Protein AF-A0A4Q6A5P9-F1 (afdb_monomer)

Structure (mmCIF, N/CA/C/O backbone):
data_AF-A0A4Q6A5P9-F1
#
_entry.id   AF-A0A4Q6A5P9-F1
#
loop_
_atom_site.group_PDB
_atom_site.id
_atom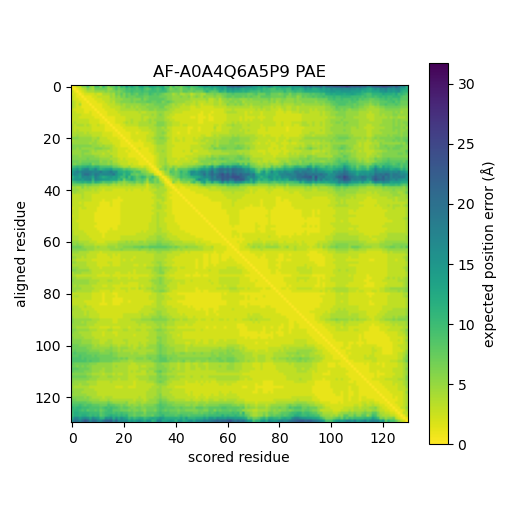_site.type_symbol
_atom_site.label_atom_id
_atom_site.label_alt_id
_atom_site.label_comp_id
_atom_site.label_asym_id
_atom_site.label_entity_id
_atom_site.label_seq_id
_atom_site.pdbx_PDB_ins_code
_atom_site.Cartn_x
_atom_site.Cartn_y
_atom_site.Cartn_z
_atom_site.occupancy
_atom_site.B_iso_or_equiv
_atom_site.auth_seq_id
_atom_site.auth_comp_id
_atom_site.auth_asym_id
_atom_site.auth_atom_id
_atom_site.pdbx_PDB_model_num
ATOM 1 N N . MET A 1 1 ? 15.380 7.228 -17.131 1.00 71.25 1 MET A N 1
ATOM 2 C CA . MET A 1 1 ? 15.074 5.778 -17.095 1.00 71.25 1 MET A CA 1
ATOM 3 C C . MET A 1 1 ? 15.746 5.047 -18.252 1.00 71.25 1 MET A C 1
ATOM 5 O O . MET A 1 1 ? 16.194 3.920 -18.069 1.00 71.25 1 MET A O 1
ATOM 9 N N . ASP A 1 2 ? 15.893 5.691 -19.410 1.00 79.62 2 ASP A N 1
ATOM 10 C CA . ASP A 1 2 ? 16.425 5.056 -20.625 1.00 79.62 2 ASP A CA 1
ATOM 11 C C . ASP A 1 2 ? 17.891 4.626 -20.515 1.00 79.62 2 ASP A C 1
ATOM 13 O O . ASP A 1 2 ? 18.265 3.604 -21.081 1.00 79.62 2 ASP A O 1
ATOM 17 N N . THR A 1 3 ? 18.675 5.329 -19.694 1.00 88.19 3 THR A N 1
ATOM 18 C CA . THR A 1 3 ? 20.106 5.082 -19.457 1.00 88.19 3 THR A CA 1
ATOM 19 C C . THR A 1 3 ? 20.412 3.966 -18.452 1.00 88.19 3 THR A C 1
ATOM 21 O O . THR A 1 3 ? 21.581 3.638 -18.259 1.00 88.19 3 THR A O 1
ATOM 24 N N . LEU A 1 4 ? 19.406 3.378 -17.789 1.00 86.94 4 LEU A N 1
ATOM 25 C CA . LEU A 1 4 ? 19.643 2.284 -16.842 1.00 86.94 4 LEU A CA 1
ATOM 26 C C . LEU A 1 4 ? 20.066 0.999 -17.577 1.00 86.94 4 LEU A C 1
ATOM 28 O O . LEU A 1 4 ? 19.445 0.664 -18.593 1.00 86.94 4 LEU A O 1
ATOM 32 N N . PRO A 1 5 ? 21.041 0.230 -17.052 1.00 93.19 5 PRO A N 1
ATOM 33 C CA . PRO A 1 5 ? 21.393 -1.074 -17.607 1.00 93.19 5 PRO A CA 1
ATOM 34 C C . PRO A 1 5 ? 20.189 -2.021 -17.644 1.00 93.19 5 PRO A C 1
ATOM 36 O O . PRO A 1 5 ? 19.358 -2.012 -16.734 1.00 93.19 5 PRO A O 1
ATOM 39 N N . THR A 1 6 ? 20.118 -2.893 -18.653 1.00 90.19 6 THR A N 1
ATOM 40 C CA . THR A 1 6 ? 19.009 -3.852 -18.818 1.00 90.19 6 THR A CA 1
ATOM 41 C C . THR A 1 6 ? 18.782 -4.706 -17.569 1.00 90.19 6 THR A C 1
ATOM 43 O O . THR A 1 6 ? 17.643 -4.875 -17.149 1.00 90.19 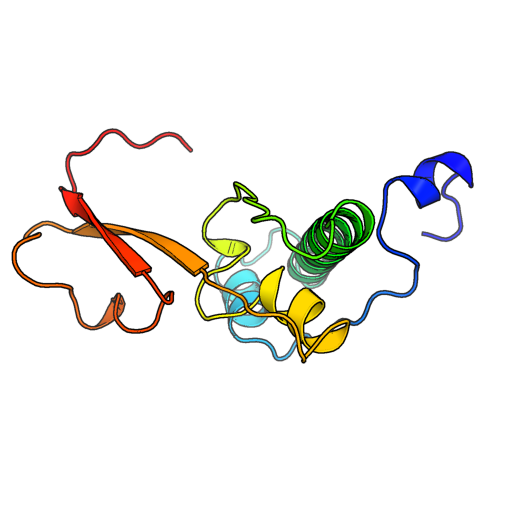6 THR A O 1
ATOM 46 N N . ALA A 1 7 ? 19.856 -5.161 -16.919 1.00 91.88 7 ALA A N 1
ATOM 47 C CA . ALA A 1 7 ? 19.775 -5.942 -15.683 1.00 91.88 7 ALA A CA 1
ATOM 48 C C . ALA A 1 7 ? 19.179 -5.159 -14.496 1.00 91.88 7 ALA A C 1
ATOM 50 O O . ALA A 1 7 ? 18.559 -5.744 -13.619 1.00 91.88 7 ALA A O 1
ATOM 51 N N . VAL A 1 8 ? 19.319 -3.831 -14.460 1.00 91.56 8 VAL A N 1
ATOM 52 C CA . VAL A 1 8 ? 18.715 -3.006 -13.400 1.00 91.56 8 VAL A CA 1
ATOM 53 C C . VAL A 1 8 ? 17.224 -2.807 -13.661 1.00 91.56 8 VAL A C 1
ATOM 55 O O . VAL A 1 8 ? 16.427 -2.772 -12.729 1.00 91.56 8 VAL A O 1
ATOM 58 N N . LYS A 1 9 ? 16.814 -2.735 -14.934 1.00 91.38 9 LYS A N 1
ATOM 59 C CA . LYS A 1 9 ? 15.394 -2.622 -15.299 1.00 91.38 9 LYS A CA 1
ATOM 60 C C . LYS A 1 9 ? 14.584 -3.846 -14.858 1.00 91.38 9 LYS A C 1
ATOM 62 O O . LYS A 1 9 ? 13.404 -3.691 -14.576 1.00 91.38 9 LYS A O 1
ATOM 67 N N . THR A 1 10 ? 15.205 -5.023 -14.722 1.00 93.69 10 THR A N 1
ATOM 68 C CA . THR A 1 10 ? 14.528 -6.226 -14.201 1.00 93.69 10 THR A CA 1
ATOM 69 C C . THR A 1 10 ? 14.244 -6.176 -12.699 1.00 93.69 10 THR A C 1
ATOM 71 O O . THR A 1 10 ? 13.575 -7.063 -12.186 1.00 93.69 10 THR A O 1
ATOM 74 N N . TRP A 1 11 ? 14.753 -5.175 -11.975 1.00 95.00 11 TRP A N 1
ATOM 75 C CA . TRP A 1 11 ? 14.442 -4.954 -10.556 1.00 95.00 11 TRP A CA 1
ATOM 76 C C . TRP A 1 11 ? 13.261 -3.998 -10.353 1.00 95.00 11 TRP A C 1
ATOM 78 O O . TRP A 1 11 ? 12.925 -3.665 -9.220 1.00 95.00 11 TRP A O 1
ATOM 88 N N . LEU A 1 12 ? 12.654 -3.530 -11.444 1.00 96.00 12 LEU A N 1
ATOM 89 C CA . LEU A 1 12 ? 11.525 -2.609 -11.454 1.00 96.00 12 LEU A CA 1
ATOM 90 C C . LEU A 1 12 ? 10.309 -3.284 -12.089 1.00 96.00 12 LEU A C 1
ATOM 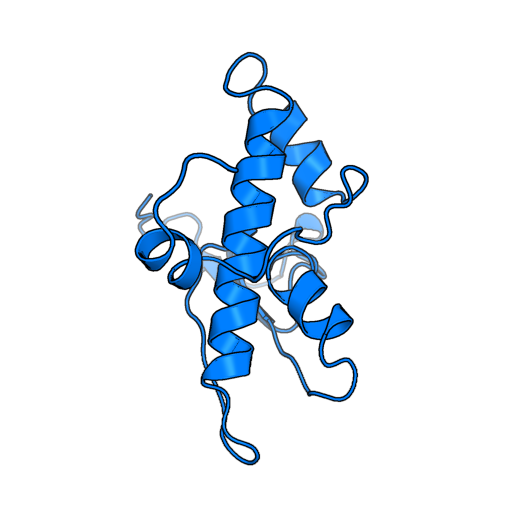92 O O . LEU A 1 12 ? 10.437 -4.264 -12.822 1.00 96.00 12 LEU A O 1
ATOM 96 N N . ALA A 1 13 ? 9.129 -2.705 -11.870 1.00 96.81 13 ALA A N 1
ATOM 97 C CA . ALA A 1 13 ? 7.982 -3.007 -12.717 1.00 96.81 13 ALA A CA 1
ATOM 98 C C . ALA A 1 13 ? 8.288 -2.712 -14.202 1.00 96.81 13 ALA A C 1
ATOM 100 O O . ALA A 1 13 ? 9.032 -1.767 -14.497 1.00 96.81 13 ALA A O 1
ATOM 101 N N . PRO A 1 14 ? 7.668 -3.455 -15.141 1.00 94.56 14 PRO A N 1
ATOM 102 C CA . PRO A 1 14 ? 7.740 -3.147 -16.562 1.00 94.56 14 PRO A CA 1
ATOM 103 C C . PRO A 1 14 ? 7.397 -1.678 -16.835 1.00 94.56 14 PRO A C 1
ATOM 105 O O . PRO A 1 14 ? 6.390 -1.156 -16.354 1.00 94.56 14 PRO A O 1
ATOM 108 N N . LEU A 1 15 ? 8.260 -1.008 -17.599 1.00 93.06 15 LEU A N 1
ATOM 109 C CA . LEU A 1 15 ? 8.100 0.396 -17.966 1.00 93.06 15 LEU A CA 1
ATOM 110 C C . LEU A 1 15 ? 7.378 0.526 -19.323 1.00 93.06 15 LEU A C 1
ATOM 112 O O . LEU A 1 15 ? 7.617 -0.302 -20.203 1.00 93.06 15 LEU A O 1
ATOM 116 N N . PRO A 1 16 ? 6.579 1.588 -19.542 1.00 93.81 16 PRO A N 1
ATOM 117 C CA . PRO A 1 16 ? 6.215 2.621 -18.571 1.00 93.81 16 PRO A CA 1
ATOM 118 C C . PRO A 1 16 ? 5.186 2.117 -17.550 1.00 93.81 16 PRO A C 1
ATOM 120 O O . PRO A 1 16 ? 4.287 1.348 -17.881 1.00 93.81 16 PRO A O 1
ATOM 123 N N . ILE A 1 17 ? 5.284 2.604 -16.311 1.00 95.44 17 ILE A N 1
ATOM 124 C CA . ILE A 1 17 ? 4.258 2.341 -15.299 1.00 95.44 17 ILE A CA 1
ATOM 125 C C . ILE A 1 17 ? 3.019 3.204 -15.543 1.00 95.44 17 ILE A C 1
ATOM 127 O O . ILE A 1 17 ? 3.109 4.326 -16.046 1.00 95.44 17 ILE A O 1
ATOM 131 N N . ALA A 1 18 ? 1.857 2.708 -15.122 1.00 95.19 18 ALA A N 1
ATOM 132 C CA . ALA A 1 18 ? 0.697 3.570 -14.964 1.00 95.19 18 ALA A CA 1
ATOM 133 C C . ALA A 1 18 ? 0.982 4.615 -13.877 1.00 95.19 18 ALA A C 1
ATOM 135 O O . ALA A 1 18 ? 1.562 4.288 -12.852 1.00 95.19 18 ALA A O 1
ATOM 136 N N . TYR A 1 19 ? 0.559 5.856 -14.085 1.00 94.38 19 TYR A N 1
ATOM 137 C CA . TYR A 1 19 ? 0.678 6.908 -13.084 1.00 94.38 19 TYR A CA 1
ATOM 138 C C . TYR A 1 19 ? -0.522 7.839 -13.192 1.00 94.38 19 TYR A C 1
ATOM 140 O O . TYR A 1 19 ? -0.806 8.360 -14.270 1.00 94.38 19 TYR A O 1
ATOM 148 N N . ASP A 1 20 ? -1.212 8.042 -12.075 1.00 92.50 20 ASP A N 1
ATOM 149 C CA . ASP A 1 20 ? -2.319 8.983 -11.964 1.00 92.50 20 ASP A CA 1
ATOM 150 C C . ASP A 1 20 ? -2.020 9.969 -10.834 1.00 92.50 20 ASP A C 1
ATOM 152 O O . ASP A 1 20 ? -2.160 9.660 -9.653 1.00 92.50 20 ASP A O 1
ATOM 156 N N . SER A 1 21 ? -1.597 11.182 -11.197 1.00 89.19 21 SER A N 1
ATOM 157 C CA . SER A 1 21 ? -1.297 12.240 -10.226 1.00 89.19 21 SER A CA 1
ATOM 158 C C . SER A 1 21 ? -2.525 12.748 -9.474 1.00 89.19 21 SER A C 1
ATOM 160 O O . SER A 1 21 ? -2.378 13.580 -8.577 1.00 89.19 21 SER A O 1
ATOM 162 N N . THR A 1 22 ? -3.731 12.336 -9.872 1.00 90.06 22 THR A N 1
ATOM 163 C CA . THR A 1 22 ? -4.964 12.785 -9.237 1.00 90.06 22 THR A CA 1
ATOM 164 C C . THR A 1 22 ? -5.331 11.976 -7.994 1.00 90.06 22 THR A C 1
ATOM 166 O O . THR A 1 22 ? -6.164 12.456 -7.217 1.00 90.06 22 THR A O 1
ATOM 169 N N . LEU A 1 23 ? -4.673 10.827 -7.774 1.00 89.62 23 LEU A N 1
ATOM 170 C CA . LEU A 1 23 ? -4.871 9.976 -6.602 1.00 89.62 23 LEU A CA 1
ATOM 171 C C . LEU A 1 23 ? -4.658 10.769 -5.296 1.00 89.62 23 LEU A C 1
ATOM 173 O O . LEU A 1 23 ? -3.607 11.407 -5.138 1.00 89.62 23 LEU A O 1
ATOM 177 N N . PRO A 1 24 ? -5.635 10.763 -4.368 1.00 87.94 24 PRO A N 1
ATOM 178 C CA . PRO A 1 24 ? -5.547 11.410 -3.062 1.00 87.94 24 PRO A CA 1
ATOM 179 C C . PRO A 1 24 ? -4.206 11.263 -2.333 1.00 87.94 24 PRO A C 1
ATOM 181 O O . PRO A 1 24 ? -3.669 12.270 -1.871 1.00 87.94 24 PRO A O 1
ATOM 184 N N . GLY A 1 25 ? -3.633 10.061 -2.245 1.00 87.25 25 GLY A N 1
ATOM 185 C CA . GLY A 1 25 ? -2.357 9.820 -1.566 1.00 87.25 25 GLY A CA 1
ATOM 186 C C . GLY A 1 25 ? -1.187 10.559 -2.215 1.00 87.25 25 GLY A C 1
ATOM 187 O O . GLY A 1 25 ? -0.364 11.161 -1.526 1.00 87.25 25 GLY A O 1
ATOM 188 N N . TYR A 1 26 ? -1.155 10.609 -3.546 1.00 88.62 26 TYR A N 1
ATOM 189 C CA . TYR A 1 26 ? -0.128 11.338 -4.294 1.00 88.62 26 TYR A CA 1
ATOM 190 C C . TYR A 1 26 ? -0.313 12.855 -4.218 1.00 88.62 26 TYR A C 1
ATOM 192 O O . TYR A 1 26 ? 0.682 13.579 -4.147 1.00 88.62 26 TYR A O 1
ATOM 200 N N . LYS A 1 27 ? -1.557 13.351 -4.168 1.00 88.69 27 LYS A N 1
ATOM 201 C CA . LYS A 1 27 ? -1.835 14.772 -3.896 1.00 88.69 27 LYS A CA 1
ATOM 202 C C . LYS A 1 27 ? -1.358 15.179 -2.503 1.00 88.69 27 LYS A C 1
ATOM 204 O O . LYS A 1 27 ? -0.558 16.104 -2.393 1.00 88.69 27 LYS A O 1
ATOM 209 N N . LYS A 1 28 ? -1.761 14.431 -1.469 1.00 87.19 28 LYS A N 1
ATOM 210 C CA . LYS A 1 28 ? -1.338 14.663 -0.077 1.00 87.19 28 LYS A CA 1
ATOM 211 C C . LYS A 1 28 ? 0.182 14.656 0.059 1.00 87.19 28 LYS A C 1
ATOM 213 O O . LYS A 1 28 ? 0.744 15.515 0.725 1.00 87.19 28 LYS A O 1
ATOM 218 N N . MET A 1 29 ? 0.863 13.737 -0.626 1.00 85.19 29 MET A N 1
ATOM 219 C CA . MET A 1 29 ? 2.326 13.670 -0.614 1.00 85.19 29 MET A CA 1
ATOM 220 C C . MET A 1 29 ? 2.990 14.958 -1.123 1.00 85.19 29 MET A C 1
ATOM 222 O O . MET A 1 29 ? 3.996 15.381 -0.557 1.00 85.19 29 MET A O 1
ATOM 226 N N . LYS A 1 30 ? 2.430 15.611 -2.152 1.00 83.31 30 LYS A N 1
ATOM 227 C CA . LYS A 1 30 ? 2.942 16.912 -2.617 1.00 83.31 30 LYS A CA 1
ATOM 228 C C . LYS A 1 30 ? 2.723 18.022 -1.590 1.00 83.31 30 LYS A C 1
ATOM 230 O O . LYS A 1 30 ? 3.577 18.889 -1.448 1.00 83.31 30 LYS A O 1
ATOM 235 N N . GLU A 1 31 ? 1.590 17.996 -0.894 1.00 84.69 31 GLU A N 1
ATOM 236 C CA . GLU A 1 31 ? 1.219 19.004 0.106 1.00 84.69 31 GLU A CA 1
ATOM 237 C C . GLU A 1 31 ? 2.038 18.876 1.399 1.00 84.69 31 GLU A C 1
ATOM 239 O O . GLU A 1 31 ? 2.376 19.887 2.008 1.00 84.69 31 GLU A O 1
ATOM 244 N N . MET A 1 32 ? 2.388 17.650 1.805 1.00 77.81 32 MET A N 1
ATOM 245 C CA . MET A 1 32 ? 3.115 17.373 3.052 1.00 77.81 32 MET A CA 1
ATOM 246 C C . MET A 1 32 ? 4.614 17.695 2.995 1.00 77.81 32 MET A C 1
ATOM 248 O O . MET A 1 32 ? 5.234 17.867 4.042 1.00 77.81 32 MET A O 1
ATOM 252 N N . MET A 1 33 ? 5.214 17.772 1.803 1.00 72.75 33 MET A N 1
ATOM 253 C CA . MET A 1 33 ? 6.641 18.077 1.627 1.00 72.75 33 MET A CA 1
ATOM 254 C C . MET A 1 33 ? 6.871 19.261 0.679 1.00 72.75 33 MET A C 1
ATOM 256 O O . MET A 1 33 ? 7.500 19.106 -0.376 1.00 72.75 33 MET A O 1
ATOM 260 N N . PRO A 1 34 ? 6.392 20.470 1.034 1.00 65.38 34 PRO A N 1
ATOM 261 C CA . PRO A 1 34 ? 6.606 21.645 0.206 1.00 65.38 34 PRO A CA 1
ATOM 262 C C . PRO A 1 34 ? 8.111 21.926 0.094 1.00 65.38 34 PRO A C 1
ATOM 264 O O . PRO A 1 34 ? 8.807 22.111 1.088 1.00 65.38 34 PRO A O 1
ATOM 267 N N . GLY A 1 35 ? 8.627 21.920 -1.137 1.00 66.06 35 GLY A N 1
ATOM 268 C CA . GLY A 1 35 ? 10.035 22.203 -1.444 1.00 66.06 35 GLY A CA 1
ATOM 269 C C . GLY A 1 35 ? 10.974 20.988 -1.486 1.00 66.06 35 GLY A C 1
ATOM 270 O O . GLY A 1 35 ? 12.049 21.095 -2.073 1.00 66.06 35 GLY A O 1
ATOM 271 N N . HIS A 1 36 ? 10.571 19.818 -0.978 1.00 65.56 36 HIS A N 1
ATOM 272 C CA . HIS A 1 36 ? 11.368 18.588 -1.062 1.00 65.56 36 HIS A CA 1
ATOM 273 C C . HIS A 1 36 ? 10.805 17.632 -2.127 1.00 65.56 36 HIS A C 1
ATOM 275 O O . HIS A 1 36 ? 9.764 17.009 -1.957 1.00 65.56 36 HIS A O 1
ATOM 281 N N . GLY A 1 37 ? 11.506 17.506 -3.260 1.00 65.50 37 GLY A N 1
ATOM 282 C CA . GLY A 1 37 ? 11.220 16.504 -4.300 1.00 65.50 37 GLY A CA 1
ATOM 283 C C . GLY A 1 37 ? 10.122 16.858 -5.316 1.00 65.50 37 GLY A C 1
ATOM 284 O O . GLY A 1 37 ? 10.094 16.252 -6.388 1.00 65.50 37 GLY A O 1
ATOM 285 N N . GLY A 1 38 ? 9.270 17.853 -5.044 1.00 81.00 38 GLY A N 1
ATOM 286 C CA . GLY A 1 38 ? 8.288 18.397 -5.997 1.00 81.00 38 GLY A CA 1
ATOM 287 C C . GLY A 1 38 ? 7.447 17.320 -6.699 1.00 81.00 38 GLY A C 1
ATOM 288 O O . GLY A 1 38 ? 7.028 16.336 -6.094 1.00 81.00 38 GLY A O 1
ATOM 289 N N . ASP A 1 39 ? 7.245 17.463 -8.010 1.00 84.00 39 ASP A N 1
ATOM 290 C CA . ASP A 1 39 ? 6.509 16.481 -8.821 1.00 84.00 39 ASP A CA 1
ATOM 291 C C . ASP A 1 39 ? 7.175 15.102 -8.908 1.00 84.00 39 ASP A C 1
ATOM 293 O O . ASP A 1 39 ? 6.524 14.126 -9.290 1.00 84.00 39 ASP A O 1
ATOM 297 N N . ASN A 1 40 ? 8.460 14.996 -8.567 1.00 89.00 40 ASN A N 1
ATOM 298 C CA . ASN A 1 40 ? 9.180 13.731 -8.622 1.00 89.00 40 ASN A CA 1
ATOM 299 C C . ASN A 1 40 ? 8.915 12.856 -7.398 1.00 89.00 40 ASN A C 1
ATOM 301 O O . ASN A 1 40 ? 9.044 11.641 -7.518 1.00 89.00 40 ASN A O 1
ATOM 305 N N . LEU A 1 41 ? 8.508 13.426 -6.260 1.00 89.75 41 LEU A N 1
ATOM 306 C CA . LEU A 1 41 ? 8.254 12.647 -5.049 1.00 89.75 41 LEU A CA 1
ATOM 307 C C . LEU A 1 41 ? 7.087 11.650 -5.239 1.00 89.75 41 LEU A C 1
ATOM 309 O O . LEU A 1 41 ? 7.314 10.451 -5.055 1.00 89.75 41 LEU A O 1
ATOM 313 N N . PRO A 1 42 ? 5.899 12.048 -5.743 1.00 91.38 42 PRO A N 1
ATOM 314 C CA . PRO A 1 42 ? 4.834 11.084 -6.028 1.00 91.38 42 PRO A CA 1
ATOM 315 C C . PRO A 1 42 ? 5.167 10.121 -7.171 1.00 91.38 42 PRO A C 1
ATOM 317 O O . PRO A 1 42 ? 4.737 8.973 -7.150 1.00 91.38 42 PRO A O 1
ATOM 320 N N . ARG A 1 43 ? 5.967 10.544 -8.161 1.00 92.44 43 ARG A N 1
ATOM 321 C CA . ARG A 1 43 ? 6.439 9.647 -9.234 1.00 92.44 43 ARG A CA 1
ATOM 322 C C . ARG A 1 43 ? 7.385 8.575 -8.694 1.00 92.44 43 ARG A C 1
ATOM 324 O O . ARG A 1 43 ? 7.304 7.421 -9.105 1.00 92.44 43 ARG A O 1
ATOM 331 N N . ALA A 1 44 ? 8.264 8.949 -7.765 1.00 93.19 44 ALA A N 1
ATOM 332 C CA . ALA A 1 44 ? 9.153 8.029 -7.070 1.00 93.19 44 ALA A CA 1
ATOM 333 C C . ALA A 1 44 ? 8.362 7.043 -6.197 1.00 93.19 44 ALA A C 1
ATOM 335 O O . ALA A 1 44 ? 8.693 5.860 -6.154 1.00 93.19 44 ALA A O 1
ATOM 336 N N . GLN A 1 45 ? 7.291 7.502 -5.546 1.00 94.38 45 GLN A N 1
ATOM 337 C CA . GLN A 1 45 ? 6.387 6.612 -4.820 1.00 94.38 45 GLN A CA 1
ATOM 338 C C . GLN A 1 45 ? 5.660 5.654 -5.771 1.00 94.38 45 GLN A C 1
ATOM 340 O O . GLN A 1 45 ? 5.661 4.448 -5.546 1.00 94.38 45 GLN A O 1
ATOM 345 N N . ALA A 1 46 ? 5.143 6.164 -6.888 1.00 95.94 46 ALA A N 1
ATOM 346 C CA . ALA A 1 46 ? 4.439 5.368 -7.884 1.00 95.94 46 ALA A CA 1
ATOM 347 C C . ALA A 1 46 ? 5.296 4.239 -8.471 1.00 95.94 46 ALA A C 1
ATOM 349 O O . ALA A 1 46 ? 4.808 3.120 -8.611 1.00 95.94 46 ALA A O 1
ATOM 350 N N . ILE A 1 47 ? 6.580 4.483 -8.765 1.00 96.62 47 ILE A N 1
ATOM 351 C CA . ILE A 1 47 ? 7.475 3.412 -9.233 1.00 96.62 47 ILE A CA 1
ATOM 352 C C . ILE A 1 47 ? 7.766 2.373 -8.150 1.00 96.62 47 ILE A C 1
ATOM 354 O O . ILE A 1 47 ? 7.861 1.191 -8.480 1.00 96.62 47 ILE A O 1
ATOM 358 N N . LYS A 1 48 ? 7.836 2.764 -6.870 1.00 97.06 48 LYS A N 1
ATOM 359 C CA . LYS A 1 48 ? 7.936 1.803 -5.760 1.00 97.06 48 LYS A CA 1
ATOM 360 C C . LYS A 1 48 ? 6.677 0.941 -5.680 1.00 97.06 48 LYS A C 1
ATOM 362 O O . LYS A 1 48 ? 6.792 -0.281 -5.713 1.00 97.06 48 LYS A O 1
ATOM 367 N N . ASP A 1 49 ? 5.499 1.564 -5.648 1.00 97.94 49 ASP A N 1
ATOM 368 C CA . ASP A 1 49 ? 4.199 0.882 -5.563 1.00 97.94 49 ASP A CA 1
ATOM 369 C C . ASP A 1 49 ? 3.987 -0.091 -6.726 1.00 97.94 49 ASP A C 1
ATOM 371 O O . ASP A 1 49 ? 3.650 -1.257 -6.514 1.00 97.94 49 ASP A O 1
ATOM 375 N N . ALA A 1 50 ? 4.251 0.366 -7.954 1.00 98.25 50 ALA A N 1
ATOM 376 C CA . ALA A 1 50 ? 4.153 -0.454 -9.154 1.00 98.25 50 ALA A CA 1
ATOM 377 C C . ALA A 1 50 ? 5.101 -1.658 -9.093 1.00 98.25 50 ALA A C 1
ATOM 379 O O . ALA A 1 50 ? 4.714 -2.767 -9.456 1.00 98.25 50 ALA A O 1
ATOM 380 N N . THR A 1 51 ? 6.333 -1.449 -8.618 1.00 98.38 51 THR A N 1
ATOM 381 C CA . THR A 1 51 ? 7.347 -2.506 -8.501 1.00 98.38 51 THR A CA 1
ATOM 382 C C . THR A 1 51 ? 6.966 -3.537 -7.442 1.00 98.38 51 THR A C 1
ATOM 384 O O . THR A 1 51 ? 7.054 -4.735 -7.705 1.00 98.38 51 THR A O 1
ATOM 387 N N . MET A 1 52 ? 6.471 -3.103 -6.279 1.00 98.56 52 MET A N 1
ATOM 388 C CA . MET A 1 52 ? 5.944 -4.019 -5.261 1.00 98.56 52 MET A CA 1
ATOM 389 C C . MET A 1 52 ? 4.770 -4.835 -5.811 1.00 98.56 52 MET A C 1
ATOM 391 O O . MET A 1 52 ? 4.794 -6.061 -5.726 1.00 98.56 52 MET A O 1
ATOM 395 N N . ALA A 1 53 ? 3.791 -4.191 -6.456 1.00 98.50 53 ALA A N 1
ATOM 396 C CA . ALA A 1 53 ? 2.654 -4.881 -7.068 1.00 98.50 53 ALA A CA 1
ATOM 397 C C . ALA A 1 53 ? 3.084 -5.888 -8.147 1.00 98.50 53 ALA A C 1
ATOM 399 O O . ALA A 1 53 ? 2.574 -7.008 -8.178 1.00 98.50 53 ALA A O 1
ATOM 400 N N . HIS A 1 54 ? 4.049 -5.519 -8.995 1.00 98.38 54 HIS A N 1
ATOM 401 C CA . HIS A 1 54 ? 4.598 -6.399 -10.024 1.00 98.38 54 HIS A CA 1
ATOM 402 C C . HIS A 1 54 ? 5.159 -7.690 -9.421 1.00 98.38 54 HIS A C 1
ATOM 404 O O . HIS A 1 54 ? 4.775 -8.781 -9.844 1.00 98.38 54 HIS A O 1
ATOM 410 N N . PHE A 1 55 ? 6.011 -7.581 -8.399 1.00 98.44 55 PHE A N 1
ATOM 411 C CA . PHE A 1 55 ? 6.611 -8.761 -7.784 1.00 98.44 55 PHE A CA 1
ATOM 412 C C . PHE A 1 55 ? 5.630 -9.558 -6.923 1.00 98.44 55 PHE A C 1
ATOM 414 O O . PHE A 1 55 ? 5.727 -10.783 -6.895 1.00 98.44 55 PHE A O 1
ATOM 421 N N . ILE A 1 56 ? 4.646 -8.913 -6.286 1.00 98.44 56 ILE A N 1
ATOM 422 C CA . ILE A 1 56 ? 3.546 -9.629 -5.622 1.00 98.44 56 ILE A CA 1
ATOM 423 C C . ILE A 1 56 ? 2.845 -10.544 -6.629 1.00 98.44 56 ILE A C 1
ATOM 425 O O . ILE A 1 56 ? 2.697 -11.732 -6.361 1.00 98.44 56 ILE A O 1
ATOM 429 N N . LEU A 1 57 ? 2.469 -10.030 -7.804 1.00 98.00 57 LEU A N 1
ATOM 430 C CA . LEU A 1 57 ? 1.798 -10.834 -8.830 1.00 98.00 57 LEU A CA 1
ATOM 431 C C . LEU A 1 57 ? 2.720 -11.881 -9.457 1.00 98.00 57 LEU A C 1
ATOM 433 O O . LEU A 1 57 ? 2.271 -12.993 -9.718 1.00 98.00 57 LEU A O 1
ATOM 437 N N . GLN A 1 58 ? 4.000 -11.562 -9.660 1.00 97.75 58 GLN A N 1
ATOM 438 C CA . GLN A 1 58 ? 4.980 -12.510 -10.195 1.00 97.75 58 GLN A CA 1
ATOM 439 C C . GLN A 1 58 ? 5.165 -13.732 -9.284 1.00 97.75 58 GLN A C 1
ATOM 441 O O . GLN A 1 58 ? 5.333 -14.847 -9.777 1.00 97.75 58 GLN A O 1
ATOM 446 N N . TYR A 1 59 ? 5.167 -13.529 -7.964 1.00 97.56 59 TYR A N 1
ATOM 447 C CA . TYR A 1 59 ? 5.410 -14.594 -6.988 1.00 97.56 59 TYR A CA 1
ATOM 448 C C . TYR A 1 59 ? 4.133 -15.154 -6.354 1.00 97.56 59 TYR A C 1
ATOM 450 O O . TYR A 1 59 ? 4.202 -16.115 -5.580 1.00 97.56 59 TYR A O 1
ATOM 458 N N . PHE A 1 60 ? 2.969 -14.599 -6.690 1.00 97.88 60 PHE A N 1
ATOM 459 C CA . PHE A 1 60 ? 1.683 -15.141 -6.283 1.00 97.88 60 PHE A CA 1
ATOM 460 C C . PHE A 1 60 ? 1.464 -16.526 -6.904 1.00 97.88 60 PHE A C 1
ATOM 462 O O . PHE A 1 60 ? 1.639 -16.735 -8.104 1.00 97.88 60 PHE A O 1
ATOM 469 N N . LYS A 1 61 ? 1.047 -17.484 -6.073 1.00 97.19 61 LYS A N 1
ATOM 470 C CA . LYS A 1 61 ? 0.688 -18.839 -6.500 1.00 97.19 61 LYS A CA 1
ATOM 471 C C . LYS A 1 61 ? -0.813 -19.035 -6.285 1.00 97.19 61 LYS A C 1
ATOM 473 O O . LYS A 1 61 ? -1.257 -18.895 -5.144 1.00 97.19 61 LYS A O 1
ATOM 478 N N . PRO A 1 62 ? -1.596 -19.365 -7.329 1.00 95.25 62 PRO A N 1
ATOM 479 C CA . PRO A 1 62 ? -3.024 -19.620 -7.179 1.00 95.25 62 PRO A CA 1
ATOM 480 C C . PRO A 1 62 ? -3.309 -20.656 -6.086 1.00 95.25 62 PRO A C 1
ATOM 482 O O . PRO A 1 62 ? -2.640 -21.683 -6.012 1.00 95.25 62 PRO A O 1
ATOM 485 N N . GLY A 1 63 ? -4.299 -20.371 -5.239 1.00 95.56 63 GLY A N 1
ATOM 486 C CA . GLY A 1 63 ? -4.657 -21.210 -4.090 1.00 95.56 63 GLY A CA 1
ATOM 487 C C . GLY A 1 63 ? -3.891 -20.901 -2.798 1.00 95.56 63 GLY A C 1
ATOM 488 O O . GLY A 1 63 ? -4.301 -21.373 -1.741 1.00 95.56 63 GLY A O 1
ATOM 489 N N . ASN A 1 64 ? -2.845 -20.070 -2.847 1.00 96.88 64 ASN A N 1
ATOM 490 C CA . ASN A 1 64 ? -2.076 -19.687 -1.665 1.00 96.88 64 ASN A CA 1
ATOM 491 C C . ASN A 1 64 ? -2.428 -18.271 -1.192 1.00 96.88 64 ASN A C 1
ATOM 493 O O . ASN A 1 64 ? -2.741 -17.388 -1.989 1.00 96.88 64 ASN A O 1
ATOM 497 N N . LEU A 1 65 ? -2.295 -18.037 0.115 1.00 97.25 65 LEU A N 1
ATOM 498 C CA . LEU A 1 65 ? -2.275 -16.689 0.676 1.00 97.25 65 LEU A CA 1
ATOM 499 C C . LEU A 1 65 ? -0.887 -16.066 0.465 1.00 97.25 65 LEU A C 1
ATOM 501 O O . LEU A 1 65 ? 0.125 -16.676 0.807 1.00 97.25 65 LEU A O 1
ATOM 505 N N . PHE A 1 66 ? -0.845 -14.842 -0.062 1.00 98.19 66 PHE A N 1
ATOM 506 C CA . PHE A 1 66 ? 0.367 -14.027 -0.136 1.00 98.19 66 PHE A CA 1
ATOM 507 C C . PHE A 1 66 ? 0.255 -12.873 0.861 1.00 98.19 66 PHE A C 1
ATOM 509 O O . PHE A 1 66 ? -0.724 -12.129 0.826 1.00 98.19 66 PHE A O 1
ATOM 516 N N . ILE A 1 67 ? 1.257 -12.708 1.726 1.00 98.06 67 ILE A N 1
ATOM 517 C CA . ILE A 1 67 ? 1.329 -11.602 2.688 1.00 98.06 67 ILE A CA 1
ATOM 518 C C . ILE A 1 67 ? 2.498 -10.705 2.293 1.00 98.06 67 ILE A C 1
ATOM 520 O O . ILE A 1 67 ? 3.635 -11.164 2.194 1.00 98.06 67 ILE A O 1
ATOM 524 N N . HIS A 1 68 ? 2.209 -9.425 2.073 1.0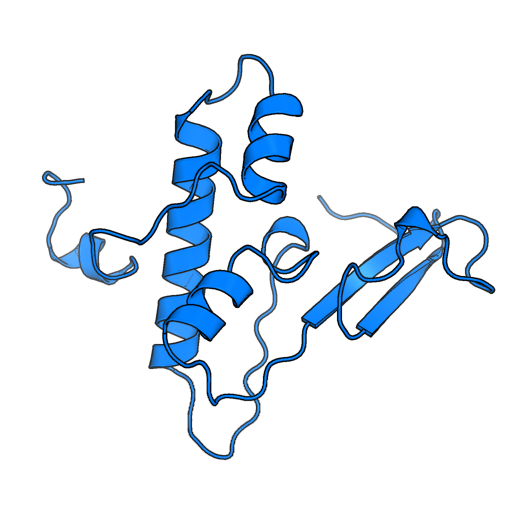0 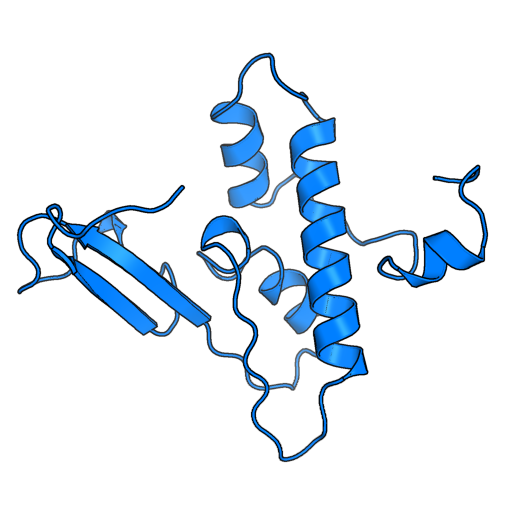98.19 68 HIS A N 1
ATOM 525 C CA . HIS A 1 68 ? 3.215 -8.397 1.849 1.00 98.19 68 HIS A CA 1
ATOM 526 C C . HIS A 1 68 ? 3.233 -7.445 3.043 1.00 98.19 68 HIS A C 1
ATOM 528 O O . HIS A 1 68 ? 2.190 -6.915 3.419 1.00 98.19 68 HIS A O 1
ATOM 534 N N . TYR A 1 69 ? 4.407 -7.237 3.634 1.00 97.12 69 TYR A N 1
ATOM 535 C CA . TYR A 1 69 ? 4.597 -6.246 4.689 1.00 97.12 69 TYR A CA 1
ATOM 536 C C . TYR A 1 69 ? 5.120 -4.955 4.065 1.00 97.12 69 TYR A C 1
ATOM 538 O O . TYR A 1 69 ? 6.151 -4.962 3.395 1.00 97.12 69 TYR A O 1
ATOM 546 N N . ASN A 1 70 ? 4.414 -3.852 4.292 1.00 96.62 70 ASN A N 1
ATOM 547 C CA . ASN A 1 70 ? 4.745 -2.541 3.751 1.00 96.62 70 ASN A CA 1
ATOM 548 C C . ASN A 1 70 ? 4.395 -1.438 4.756 1.00 96.62 70 ASN A C 1
ATOM 550 O O . ASN A 1 70 ? 3.573 -1.633 5.648 1.00 96.62 70 ASN A O 1
ATOM 554 N N . GLY A 1 71 ? 4.992 -0.256 4.586 1.00 94.06 71 GLY A N 1
ATOM 555 C CA . GLY A 1 71 ? 4.549 0.940 5.307 1.00 94.06 71 GLY A CA 1
ATOM 556 C C . GLY A 1 71 ? 3.122 1.327 4.905 1.00 94.06 71 GLY A C 1
ATOM 557 O O . GLY A 1 71 ? 2.737 1.130 3.751 1.00 94.06 71 GLY A O 1
ATOM 558 N N . SER A 1 72 ? 2.349 1.893 5.834 1.00 93.00 72 SER A N 1
ATOM 559 C CA . SER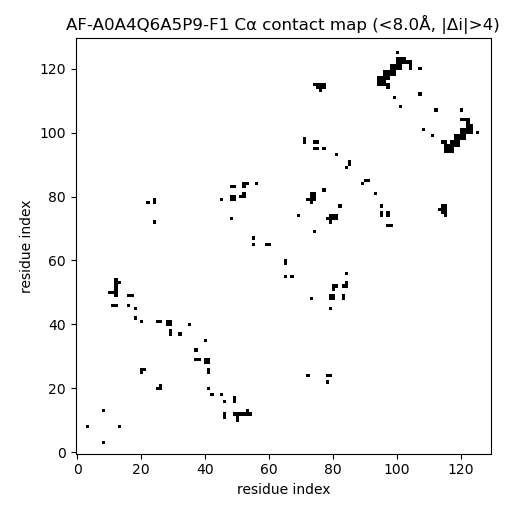 A 1 72 ? 0.916 2.191 5.653 1.00 93.00 72 SER A CA 1
ATOM 560 C C . SER A 1 72 ? 0.616 3.035 4.407 1.00 93.00 72 SER A C 1
ATOM 562 O O . SER A 1 72 ? -0.331 2.743 3.680 1.00 93.00 72 SER A O 1
ATOM 564 N N . TYR A 1 73 ? 1.487 3.994 4.071 1.00 91.88 73 TYR A N 1
ATOM 565 C CA . TYR A 1 73 ? 1.389 4.809 2.851 1.00 91.88 73 TYR A CA 1
ATOM 566 C C . TYR A 1 73 ? 1.280 4.010 1.542 1.00 91.88 73 TYR A C 1
ATOM 568 O O . TYR A 1 73 ? 0.835 4.560 0.538 1.00 91.88 73 TYR A O 1
ATOM 576 N N . HIS A 1 74 ? 1.703 2.745 1.525 1.00 96.06 74 HIS A N 1
ATOM 577 C CA . HIS A 1 74 ? 1.681 1.900 0.332 1.00 96.06 74 HIS A CA 1
ATOM 578 C C . HIS A 1 74 ? 0.373 1.109 0.146 1.00 96.06 74 HIS A C 1
ATOM 580 O O . HIS A 1 74 ? 0.193 0.503 -0.910 1.00 96.06 74 HIS A O 1
ATOM 586 N N . SER A 1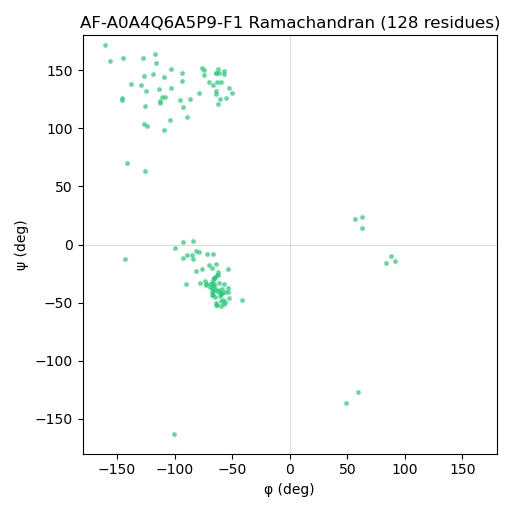 75 ? -0.535 1.092 1.128 1.00 95.56 75 SER A N 1
ATOM 587 C CA . SER A 1 75 ? -1.782 0.308 1.061 1.00 95.56 75 SER A CA 1
ATOM 588 C C . SER A 1 75 ? -3.012 0.973 1.688 1.00 95.56 75 SER A C 1
ATOM 590 O O . SER A 1 75 ? -4.128 0.495 1.467 1.00 95.56 75 SER A O 1
ATOM 592 N N . GLU A 1 76 ? -2.848 2.054 2.457 1.00 94.44 76 GLU A N 1
ATOM 593 C CA . GLU A 1 76 ? -3.974 2.789 3.037 1.00 94.44 76 GLU A CA 1
ATOM 594 C C . GLU A 1 76 ? -4.897 3.388 1.971 1.00 94.44 76 GLU A C 1
ATOM 596 O O . GLU A 1 76 ? -4.486 3.753 0.869 1.00 94.44 76 GLU A O 1
ATOM 601 N N . ASN A 1 77 ? -6.175 3.515 2.331 1.00 94.62 77 ASN A N 1
ATOM 602 C CA . ASN A 1 77 ? -7.247 4.061 1.495 1.00 94.62 77 ASN A CA 1
ATOM 603 C C . ASN A 1 77 ? -7.422 3.323 0.158 1.00 94.62 77 ASN A C 1
ATOM 605 O O . ASN A 1 77 ? -7.996 3.871 -0.781 1.00 94.62 77 ASN A O 1
ATOM 609 N N . TYR A 1 78 ? -6.958 2.071 0.084 1.00 95.12 78 TYR A N 1
ATOM 610 C CA . TYR A 1 78 ? -7.019 1.224 -1.107 1.00 95.12 78 TYR A CA 1
ATOM 611 C C . TYR A 1 78 ? -6.229 1.772 -2.311 1.00 95.12 78 TYR A C 1
ATOM 613 O O . TYR A 1 78 ? -6.512 1.413 -3.457 1.00 95.12 78 TYR A O 1
ATOM 621 N N . GLU A 1 79 ? -5.232 2.621 -2.047 1.00 94.38 79 GLU A N 1
ATOM 622 C CA . GLU A 1 79 ? -4.328 3.198 -3.044 1.00 94.38 79 GLU A CA 1
ATOM 623 C C . GLU A 1 79 ? -2.970 2.468 -3.066 1.00 94.38 79 GLU A C 1
ATOM 625 O O . GLU A 1 79 ? -2.847 1.328 -2.608 1.00 94.38 79 GLU A O 1
ATOM 630 N N . GLY A 1 80 ? -1.951 3.095 -3.664 1.00 96.06 80 GLY A N 1
ATOM 631 C CA . GLY A 1 80 ? -0.592 2.565 -3.720 1.00 96.06 80 GLY A CA 1
AT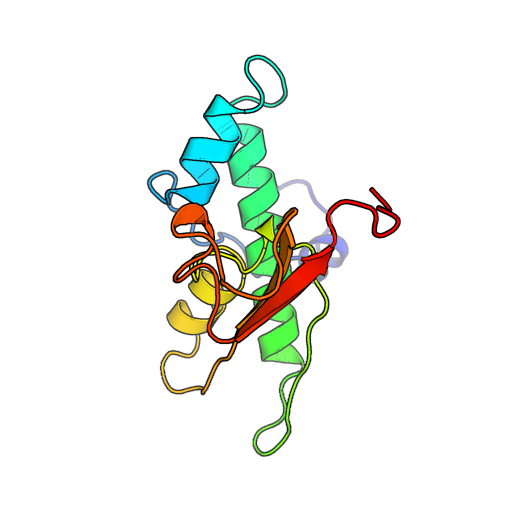OM 632 C C . GLY A 1 80 ? -0.539 1.204 -4.409 1.00 96.06 80 GLY A C 1
ATOM 633 O O . GLY A 1 80 ? -1.058 1.034 -5.514 1.00 96.06 80 GLY A O 1
ATOM 634 N N . ILE A 1 81 ? 0.059 0.216 -3.743 1.00 98.06 81 ILE A N 1
ATOM 635 C CA . ILE A 1 81 ? 0.209 -1.158 -4.242 1.00 98.06 81 ILE A CA 1
ATOM 636 C C . ILE A 1 81 ? -1.144 -1.732 -4.675 1.00 98.06 81 ILE A C 1
ATOM 638 O O . ILE A 1 81 ? -1.253 -2.312 -5.758 1.00 98.06 81 ILE A O 1
ATOM 642 N N . LEU A 1 82 ? -2.189 -1.556 -3.858 1.00 97.50 82 LEU A N 1
ATOM 643 C CA . LEU A 1 82 ? -3.490 -2.173 -4.114 1.00 97.50 82 LEU A CA 1
ATOM 644 C C . LEU A 1 82 ? -4.148 -1.628 -5.388 1.00 97.50 82 LEU A C 1
ATOM 646 O O . LEU A 1 82 ? -4.793 -2.386 -6.117 1.00 97.50 82 LEU A O 1
ATOM 650 N N . TRP A 1 83 ? -3.940 -0.347 -5.697 1.00 97.50 83 TRP A N 1
ATOM 651 C CA . TRP A 1 83 ? -4.417 0.254 -6.941 1.00 97.50 83 TRP A CA 1
ATOM 652 C C . TRP A 1 83 ? -3.808 -0.435 -8.172 1.00 97.50 83 TRP A C 1
ATOM 654 O O . TRP A 1 83 ? -4.534 -0.792 -9.102 1.00 97.50 83 TRP A O 1
ATOM 664 N N . TYR A 1 84 ? -2.496 -0.704 -8.158 1.00 98.19 84 TYR A N 1
ATOM 665 C CA . TYR A 1 84 ? -1.828 -1.433 -9.244 1.00 98.19 84 TYR A CA 1
ATOM 666 C C . TYR A 1 84 ? -2.268 -2.894 -9.325 1.00 98.19 84 TYR A C 1
ATOM 668 O O . TYR A 1 84 ? -2.479 -3.391 -10.432 1.00 98.19 84 TYR A O 1
ATOM 676 N N . LEU A 1 85 ? -2.425 -3.569 -8.182 1.00 98.25 85 LEU A N 1
ATOM 677 C CA . LEU A 1 85 ? -2.881 -4.959 -8.134 1.00 98.25 85 LEU A CA 1
ATOM 678 C C . LEU A 1 85 ? -4.267 -5.107 -8.769 1.00 98.25 85 LEU A C 1
ATOM 680 O O . LEU A 1 85 ? -4.420 -5.870 -9.721 1.00 98.25 85 LEU A O 1
ATOM 684 N N . ARG A 1 86 ? -5.245 -4.303 -8.330 1.00 97.50 86 ARG A N 1
ATOM 685 C CA . ARG A 1 86 ? -6.615 -4.320 -8.874 1.00 97.50 86 ARG A CA 1
ATOM 686 C C . ARG A 1 86 ? -6.665 -3.958 -10.356 1.00 97.50 86 ARG A C 1
ATOM 688 O O . ARG A 1 86 ? -7.493 -4.490 -11.083 1.00 97.50 86 ARG A O 1
ATOM 695 N N . LYS A 1 87 ? -5.774 -3.076 -10.818 1.00 96.38 87 LYS A N 1
ATOM 696 C CA . LYS A 1 87 ? -5.681 -2.717 -12.239 1.00 96.38 87 LYS A CA 1
ATOM 697 C C . LYS A 1 87 ? -5.153 -3.864 -13.107 1.00 96.38 87 LYS A C 1
ATOM 699 O O . LYS A 1 87 ? -5.552 -3.971 -14.261 1.00 96.38 87 LYS A O 1
ATOM 704 N N . GLN A 1 88 ? -4.244 -4.684 -12.580 1.00 97.06 88 GLN A N 1
ATOM 705 C CA . GLN A 1 88 ? -3.609 -5.778 -13.325 1.00 97.06 88 GLN A CA 1
ATOM 706 C C . GLN A 1 88 ? -4.373 -7.105 -13.213 1.00 97.06 88 GLN A C 1
ATOM 708 O O . GLN A 1 88 ? -4.371 -7.880 -14.165 1.00 97.06 88 GLN A O 1
ATOM 713 N N . GLN A 1 89 ? -4.996 -7.381 -12.065 1.00 97.06 89 GLN A N 1
ATOM 714 C CA . GLN A 1 89 ? -5.688 -8.637 -11.756 1.00 97.06 89 GLN A CA 1
ATOM 715 C C . GLN A 1 89 ? -6.975 -8.363 -10.948 1.00 97.06 89 GLN A C 1
ATOM 717 O O . GLN A 1 89 ? -7.042 -8.668 -9.758 1.00 97.06 89 GLN A O 1
ATOM 722 N N . PRO A 1 90 ? -8.016 -7.771 -11.561 1.00 97.06 90 PRO A N 1
ATOM 723 C CA . PRO A 1 90 ? -9.221 -7.328 -10.848 1.00 97.06 90 PRO A CA 1
ATOM 724 C C . PRO A 1 90 ? -10.007 -8.459 -10.166 1.00 97.06 90 PRO A C 1
ATOM 726 O O . PRO A 1 90 ? -10.716 -8.198 -9.197 1.00 97.06 90 PRO A O 1
ATOM 729 N N . ASP A 1 91 ? -9.862 -9.698 -10.639 1.00 96.44 91 ASP A N 1
ATOM 730 C CA . ASP A 1 91 ? -10.624 -10.856 -10.153 1.00 96.44 91 ASP A CA 1
ATOM 731 C C . ASP A 1 91 ? -10.011 -11.523 -8.908 1.00 96.44 91 ASP A C 1
ATOM 733 O O . ASP A 1 91 ? -10.623 -12.408 -8.300 1.00 96.44 91 ASP A O 1
ATOM 737 N N . LEU A 1 92 ? -8.798 -11.124 -8.506 1.00 96.94 92 LEU A N 1
ATOM 738 C CA . LEU A 1 92 ? -8.183 -11.625 -7.280 1.00 96.94 92 LEU A CA 1
ATOM 739 C C . LEU A 1 92 ? -8.826 -10.996 -6.041 1.00 96.94 92 LEU A C 1
ATOM 741 O O . LEU A 1 92 ? -9.275 -9.850 -6.028 1.00 96.94 92 LEU A O 1
ATOM 745 N N . LYS A 1 93 ? -8.825 -11.761 -4.949 1.00 97.19 93 LYS A N 1
ATOM 746 C CA . LYS A 1 93 ? -9.279 -11.279 -3.645 1.00 97.19 93 LYS A CA 1
ATOM 747 C C . LYS A 1 93 ? -8.124 -10.597 -2.929 1.00 97.19 93 LYS A C 1
ATOM 749 O O . LYS A 1 93 ? -7.076 -11.203 -2.720 1.00 97.19 93 LYS A O 1
ATOM 754 N N . TYR A 1 94 ? -8.355 -9.359 -2.518 1.00 97.88 94 TYR A N 1
ATOM 755 C CA . TYR A 1 94 ? -7.393 -8.543 -1.791 1.00 97.88 94 TYR A CA 1
ATOM 756 C C . TYR A 1 94 ? -7.942 -8.185 -0.416 1.00 97.88 94 TYR A C 1
ATOM 758 O O . TYR A 1 94 ? -9.147 -7.987 -0.275 1.00 97.88 94 TYR A O 1
ATOM 766 N N . GLY A 1 95 ? -7.048 -8.072 0.561 1.00 97.62 95 GLY A N 1
ATOM 767 C CA . GLY A 1 95 ? -7.343 -7.513 1.873 1.00 97.62 95 GLY A CA 1
ATOM 768 C C . GLY A 1 95 ? -6.195 -6.614 2.314 1.00 97.62 95 GLY A C 1
ATOM 769 O O . GLY A 1 95 ? -5.030 -6.964 2.106 1.00 97.62 95 GLY A O 1
ATOM 770 N N . THR A 1 96 ? -6.508 -5.462 2.897 1.00 98.06 96 THR A N 1
ATOM 771 C CA . THR A 1 96 ? -5.521 -4.562 3.502 1.00 98.06 96 THR A CA 1
ATOM 772 C C . THR A 1 96 ? -5.642 -4.557 5.017 1.00 98.06 96 THR A C 1
ATOM 774 O O . THR A 1 96 ? -6.728 -4.649 5.589 1.00 98.06 96 THR A O 1
ATOM 777 N N . ILE A 1 97 ? -4.491 -4.438 5.672 1.00 98.00 97 ILE A N 1
ATOM 778 C CA . ILE A 1 97 ? -4.390 -4.252 7.114 1.00 98.00 97 ILE A CA 1
ATOM 779 C C . ILE A 1 97 ? -3.560 -2.992 7.334 1.00 98.00 97 ILE A C 1
ATOM 781 O O . ILE A 1 97 ? -2.510 -2.834 6.710 1.00 98.00 97 ILE A O 1
ATOM 785 N N . THR A 1 98 ? -4.030 -2.098 8.197 1.00 97.19 98 THR A N 1
ATOM 786 C CA . THR A 1 98 ? -3.236 -0.956 8.670 1.00 97.19 98 THR A CA 1
ATOM 787 C C . THR A 1 98 ? -3.222 -0.912 10.191 1.00 97.19 98 THR A C 1
ATOM 789 O O . THR A 1 98 ? -4.098 -1.481 10.847 1.00 97.19 98 THR A O 1
ATOM 792 N N . THR A 1 99 ? -2.239 -0.207 10.738 1.00 95.38 99 THR A N 1
ATOM 793 C CA . THR A 1 99 ? -2.135 0.088 12.166 1.00 95.38 99 THR A CA 1
ATOM 794 C C . THR A 1 99 ? -2.310 1.586 12.370 1.00 95.38 99 THR A C 1
ATOM 796 O O . THR A 1 99 ? -1.703 2.385 11.657 1.00 95.38 99 THR A O 1
ATOM 799 N N . VAL A 1 100 ? -3.132 1.971 13.343 1.00 95.88 100 VAL A N 1
ATOM 800 C CA . VAL A 1 100 ? -3.352 3.366 13.744 1.00 95.88 100 VAL A CA 1
ATOM 801 C C . VAL A 1 100 ? -3.125 3.513 15.242 1.00 95.88 100 VAL A C 1
ATOM 803 O O . VAL A 1 100 ? -3.470 2.613 16.005 1.00 95.88 100 VAL A O 1
ATOM 806 N N . SER A 1 101 ? -2.582 4.655 15.652 1.00 95.62 101 SER A N 1
ATOM 807 C CA . SER A 1 101 ? -2.401 5.013 17.060 1.00 95.62 101 SER A CA 1
ATOM 808 C C . SER A 1 101 ? -3.470 6.015 17.486 1.00 95.62 101 SER A C 1
ATOM 810 O O . SER A 1 101 ? -3.743 6.965 16.749 1.00 95.62 101 SER A O 1
ATOM 812 N N . GLN A 1 102 ? -4.077 5.804 18.653 1.00 96.75 102 GLN A N 1
ATOM 813 C CA . GLN A 1 102 ? -5.028 6.737 19.265 1.00 96.75 102 GLN A CA 1
ATOM 814 C C . GLN A 1 102 ? -5.093 6.542 20.781 1.00 96.75 102 GLN A C 1
ATOM 816 O O . GLN A 1 102 ? -4.812 5.461 21.292 1.00 96.75 102 GLN A O 1
ATOM 821 N N . LYS A 1 103 ? -5.535 7.583 21.488 1.00 96.31 103 LYS A N 1
ATOM 822 C CA . LYS A 1 103 ? -5.632 7.591 22.951 1.00 96.31 103 LYS A CA 1
ATOM 823 C C . LYS A 1 103 ? -6.674 6.628 23.525 1.00 96.31 103 LYS A C 1
ATOM 825 O O . LYS A 1 103 ? -6.435 5.976 24.530 1.00 96.31 103 LYS A O 1
ATOM 830 N N . ASP A 1 104 ? -7.863 6.573 22.926 1.00 96.56 104 ASP A N 1
ATOM 831 C CA . ASP A 1 104 ? -8.944 5.682 23.371 1.00 96.56 104 ASP A CA 1
ATOM 832 C C . ASP A 1 104 ? -9.141 4.555 22.360 1.00 96.56 104 ASP A C 1
ATOM 834 O O . ASP A 1 104 ? -9.810 4.740 21.348 1.00 96.56 104 ASP A O 1
ATOM 838 N N . ILE A 1 105 ? -8.577 3.380 22.629 1.00 96.44 105 ILE A N 1
ATOM 839 C CA . ILE A 1 105 ? -8.668 2.217 21.733 1.00 96.44 105 ILE A CA 1
ATOM 840 C C . ILE A 1 105 ? -10.005 1.464 21.823 1.00 96.44 105 ILE A C 1
ATOM 842 O O . ILE A 1 105 ? -10.247 0.547 21.037 1.00 96.44 105 ILE A O 1
ATOM 846 N N . SER A 1 106 ? -10.892 1.826 22.760 1.00 96.06 106 SER A N 1
ATOM 847 C CA . SER A 1 106 ? -12.206 1.178 22.893 1.00 96.06 106 SER A CA 1
ATOM 848 C C . SER A 1 106 ? -13.150 1.532 21.738 1.00 96.06 106 SER A C 1
ATOM 850 O O . SER A 1 106 ? -14.137 0.831 21.492 1.00 96.06 106 SER A O 1
ATOM 852 N N . LYS A 1 107 ? -12.837 2.605 21.000 1.00 95.44 107 LYS A N 1
ATOM 853 C CA . LYS A 1 107 ? -13.614 3.088 19.862 1.00 95.44 107 LYS A CA 1
ATOM 854 C C . LYS A 1 107 ? -12.713 3.690 18.792 1.00 95.44 107 LYS A C 1
ATOM 856 O O . LYS A 1 107 ? -12.022 4.672 19.026 1.00 95.44 107 LYS A O 1
ATOM 861 N N . LEU A 1 108 ? -12.824 3.184 17.568 1.00 97.69 108 LEU A N 1
ATOM 862 C CA . LEU A 1 108 ? -12.085 3.725 16.431 1.00 97.69 108 LEU A CA 1
ATOM 863 C C . LEU A 1 108 ? -12.508 5.172 16.115 1.00 97.69 108 LEU A C 1
ATOM 865 O O . LEU A 1 108 ? -13.698 5.474 15.958 1.00 97.69 108 LEU A O 1
ATOM 869 N N . GLU A 1 109 ? -11.530 6.066 15.987 1.00 97.88 109 GLU A N 1
ATOM 870 C CA . GLU A 1 109 ? -11.778 7.448 15.576 1.00 97.88 109 GLU A CA 1
ATOM 871 C C . GLU A 1 109 ? -12.328 7.537 14.148 1.00 97.88 109 GLU A C 1
ATOM 873 O O . GLU A 1 109 ? -11.945 6.782 13.253 1.00 97.88 109 GLU A O 1
ATOM 878 N N . LYS A 1 110 ? -13.184 8.537 13.893 1.00 97.12 110 LYS A N 1
ATOM 879 C CA . LYS A 1 110 ? -13.784 8.747 12.563 1.00 97.12 110 LYS A CA 1
ATOM 880 C C . LYS A 1 110 ? -12.739 8.932 11.461 1.00 97.12 110 LYS A C 1
ATOM 882 O O . LYS A 1 110 ? -12.974 8.498 10.340 1.00 97.12 110 LYS A O 1
ATOM 887 N N . ALA A 1 111 ? -11.603 9.550 11.780 1.00 95.00 111 ALA A N 1
ATOM 888 C CA . ALA A 1 111 ? -10.504 9.759 10.840 1.00 95.00 111 ALA A CA 1
ATOM 889 C C . ALA A 1 111 ? -9.805 8.453 10.424 1.00 95.00 111 ALA A C 1
ATOM 891 O O . ALA A 1 111 ? -9.150 8.420 9.384 1.00 95.00 111 ALA A O 1
ATOM 892 N N . ASN A 1 112 ? -9.946 7.385 11.216 1.00 96.50 112 ASN A N 1
ATOM 893 C CA . ASN A 1 112 ? -9.367 6.076 10.932 1.00 96.50 112 ASN A CA 1
ATOM 894 C C . ASN A 1 112 ? -10.330 5.152 10.174 1.00 96.50 112 ASN A C 1
ATOM 896 O O . ASN A 1 112 ? -9.894 4.132 9.647 1.00 96.50 112 ASN A O 1
ATOM 900 N N . LEU A 1 113 ? -11.616 5.506 10.067 1.00 95.38 113 LEU A N 1
ATOM 901 C CA . LEU A 1 113 ? -12.593 4.715 9.319 1.00 95.38 113 LEU A CA 1
ATOM 902 C C . LEU A 1 113 ? -12.193 4.587 7.844 1.00 95.38 113 LEU A C 1
ATOM 904 O O . LEU A 1 113 ? -11.768 5.552 7.213 1.00 95.38 113 LEU A O 1
ATOM 908 N N . ASN A 1 114 ? -12.399 3.392 7.287 1.00 94.81 114 ASN A N 1
ATOM 909 C CA . ASN A 1 114 ? -12.167 3.058 5.877 1.00 94.81 114 ASN A CA 1
ATOM 910 C C . ASN A 1 114 ? -10.712 3.179 5.390 1.00 94.81 114 ASN A C 1
ATOM 912 O O . ASN A 1 114 ? -10.479 3.128 4.183 1.00 94.81 114 ASN A O 1
ATOM 916 N N . LYS A 1 115 ? -9.728 3.291 6.293 1.00 96.06 115 LYS A N 1
ATOM 917 C CA . LYS A 1 115 ? -8.309 3.276 5.905 1.00 96.06 115 LYS A CA 1
ATOM 918 C C . LYS A 1 115 ? -7.858 1.929 5.329 1.00 96.06 115 LYS A C 1
ATOM 920 O O . LYS A 1 115 ? -6.933 1.910 4.522 1.00 96.06 115 LYS A O 1
ATOM 925 N N . ALA A 1 116 ? -8.484 0.827 5.739 1.00 97.56 116 ALA A N 1
ATOM 926 C CA . ALA A 1 116 ? -8.193 -0.534 5.293 1.00 97.56 116 ALA A CA 1
ATOM 927 C C . ALA A 1 116 ? -9.389 -1.465 5.573 1.00 97.56 116 ALA A C 1
ATOM 929 O O . ALA A 1 116 ? -10.317 -1.061 6.279 1.00 97.56 116 ALA A O 1
ATOM 930 N N . ASP A 1 117 ? -9.341 -2.704 5.068 1.00 97.88 117 ASP A N 1
ATOM 931 C CA . ASP A 1 117 ? -10.341 -3.740 5.385 1.00 97.88 117 ASP A CA 1
ATOM 932 C C . ASP A 1 117 ? -10.284 -4.141 6.871 1.00 97.88 117 ASP A C 1
ATOM 934 O O . ASP A 1 117 ? -11.313 -4.382 7.503 1.00 97.88 117 ASP A O 1
ATOM 938 N N . TYR A 1 118 ? -9.076 -4.160 7.443 1.00 97.69 118 TYR A N 1
ATOM 939 C CA . TYR A 1 118 ? -8.832 -4.392 8.864 1.00 97.69 118 TYR A CA 1
ATOM 940 C C . TYR A 1 118 ? -7.934 -3.302 9.441 1.00 97.69 118 TYR A C 1
ATOM 942 O O . TYR A 1 118 ? -6.928 -2.914 8.845 1.00 97.69 118 TYR A O 1
ATOM 950 N N . ILE A 1 119 ? -8.282 -2.821 10.632 1.00 97.81 119 ILE A N 1
ATOM 951 C CA . ILE A 1 119 ? -7.550 -1.750 11.305 1.00 97.81 119 ILE A CA 1
ATOM 952 C C . ILE A 1 119 ? -7.155 -2.228 12.694 1.00 97.81 119 ILE A C 1
ATOM 954 O O . ILE A 1 119 ? -8.011 -2.545 13.520 1.00 97.81 119 ILE A O 1
ATOM 958 N N . ILE A 1 120 ? -5.851 -2.265 12.940 1.00 96.56 120 ILE A N 1
ATOM 959 C CA . ILE A 1 120 ? -5.277 -2.536 14.251 1.00 96.56 120 ILE A CA 1
ATOM 960 C C . ILE A 1 120 ? -5.125 -1.192 14.959 1.00 96.56 120 ILE A C 1
ATOM 962 O O . ILE A 1 120 ? -4.312 -0.356 14.576 1.00 96.56 120 ILE A O 1
ATOM 966 N N . CYS A 1 121 ? -5.948 -0.976 15.976 1.00 97.25 121 CYS A N 1
ATOM 967 C CA . CYS A 1 121 ? -5.916 0.220 16.800 1.00 97.25 121 CYS A CA 1
ATOM 968 C C . CYS A 1 121 ? -5.025 -0.029 18.018 1.00 97.25 121 CYS A C 1
ATOM 970 O O . CYS A 1 121 ? -5.317 -0.917 18.820 1.00 97.25 121 CYS A O 1
ATOM 972 N N . VAL A 1 122 ? -3.949 0.741 18.147 1.00 96.38 122 VAL A N 1
ATOM 973 C CA . VAL A 1 122 ? -2.993 0.642 19.257 1.00 96.38 122 VAL A CA 1
ATOM 974 C C . VAL A 1 122 ? -3.000 1.927 20.074 1.00 96.38 122 VAL A C 1
ATOM 976 O O . VAL A 1 122 ? -3.390 2.984 19.576 1.00 96.38 122 VAL A O 1
ATOM 979 N N . ASP A 1 123 ? -2.590 1.813 21.333 1.00 96.25 123 ASP A N 1
ATOM 980 C CA . ASP A 1 123 ? -2.465 2.959 22.227 1.00 96.25 123 ASP A CA 1
ATOM 981 C C . ASP A 1 123 ? -1.441 3.968 21.678 1.00 96.25 123 ASP A C 1
ATOM 983 O O . ASP A 1 123 ? -0.478 3.587 21.000 1.00 96.25 123 ASP A O 1
ATOM 987 N N . GLU A 1 124 ? -1.661 5.256 21.934 1.00 95.12 124 GLU A N 1
ATOM 988 C CA . GLU A 1 124 ? -0.766 6.324 21.484 1.00 95.12 124 GLU A CA 1
ATOM 989 C C . GLU A 1 124 ? 0.644 6.222 22.083 1.00 95.12 124 GLU A C 1
ATOM 991 O O . GLU A 1 124 ? 1.605 6.622 21.423 1.00 95.12 124 GLU A O 1
ATOM 996 N N . ASP A 1 125 ? 0.782 5.600 23.257 1.00 94.06 125 ASP A N 1
ATOM 997 C CA . ASP A 1 125 ? 2.058 5.411 23.953 1.00 94.06 125 ASP A CA 1
ATOM 998 C C . ASP A 1 125 ? 2.838 4.170 23.469 1.00 94.06 125 ASP A C 1
ATOM 1000 O O . ASP A 1 125 ? 3.917 3.850 23.983 1.00 94.06 125 ASP A O 1
ATOM 1004 N N . MET A 1 126 ? 2.327 3.445 22.465 1.00 94.00 126 MET A N 1
ATOM 1005 C CA . MET A 1 126 ? 3.039 2.306 21.882 1.00 94.00 126 MET A CA 1
ATOM 1006 C C . MET A 1 126 ? 4.310 2.777 21.156 1.00 94.00 126 MET A C 1
ATOM 1008 O O . MET A 1 126 ? 4.314 3.786 20.450 1.00 94.00 126 MET A O 1
ATOM 1012 N N . THR A 1 127 ? 5.421 2.053 21.328 1.00 91.75 127 THR A N 1
ATOM 1013 C CA . THR A 1 127 ? 6.719 2.467 20.772 1.00 91.75 127 THR A CA 1
ATOM 1014 C C . THR A 1 127 ? 6.661 2.570 19.250 1.00 91.75 127 THR A C 1
ATOM 1016 O O . THR A 1 127 ? 6.336 1.606 18.560 1.00 91.75 127 THR A O 1
ATOM 1019 N N . THR A 1 128 ? 7.035 3.737 18.726 1.00 84.06 128 THR A N 1
ATOM 1020 C CA . THR A 1 128 ? 7.124 3.975 17.286 1.00 84.06 128 THR A CA 1
ATOM 1021 C C . THR A 1 128 ? 8.538 3.714 16.779 1.00 84.06 128 THR A C 1
ATOM 1023 O O . THR A 1 128 ? 9.530 4.034 17.434 1.00 84.06 128 THR A O 1
ATOM 1026 N N . THR A 1 129 ? 8.635 3.119 15.592 1.00 75.62 129 THR A N 1
ATOM 1027 C CA . THR A 1 129 ? 9.899 2.902 14.883 1.00 75.62 129 THR A CA 1
ATOM 1028 C C . THR A 1 129 ? 9.742 3.485 13.481 1.00 75.62 129 THR A C 1
ATOM 1030 O O . THR A 1 129 ? 9.031 2.897 12.662 1.00 75.62 129 THR A O 1
ATOM 1033 N N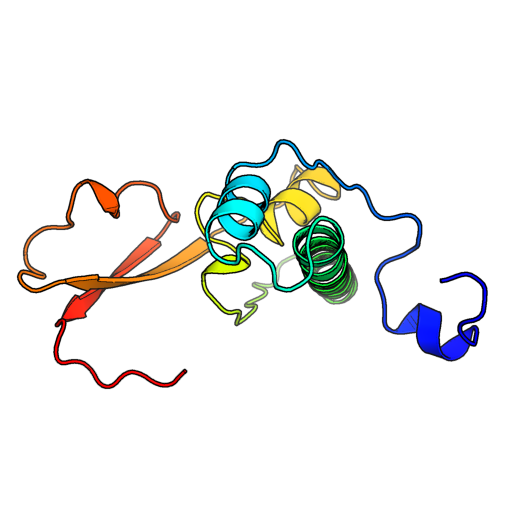 . TYR A 1 130 ? 10.330 4.659 13.233 1.00 64.31 130 TYR A N 1
ATOM 1034 C CA . TYR A 1 130 ? 10.335 5.331 11.926 1.00 64.31 130 TYR A CA 1
ATOM 1035 C C . TYR A 1 130 ? 11.691 5.185 11.241 1.00 64.31 130 TYR A C 1
ATOM 1037 O O . TYR A 1 130 ? 12.715 5.264 11.959 1.00 64.31 130 TYR A O 1
#

Mean predicted aligned error: 4.16 Å

Nearest PDB structures (foldseek):
  6sgw-assembly1_J  TM=1.981E-01  e=3.928E+00  Mycolicibacterium smegmatis MC2 155

Sequence (130 aa):
MDTLPTAVKTWLAPLPIAYDSTLPGYKKMKEMMPGHGGDNLPRAQAIKDATMAHFILQYFKPGNLFIHYNGSYHSENYEGILWYLRKQQPDLKYGTITTVSQKDISKLEKANLNKADYIICVDEDMTTTY

Foldseek 3Di:
DVPDDPVVCVQWAPPPADDDCVDPLNVVQQVVDPPPCHNNRSVVLQRVLRSVLRVQVVPDDPPDDDDDDDALSQQFLCDHNNVNNCVVPVPDDDFDEEEDEDQDQVDDDPVCPNRTNYYHYDYNPPDDDD

Solvent-accessible surface area (backbone atoms only — not comparable to full-atom values): 8190 Å² total; per-residue (Å²): 121,87,86,58,55,72,78,61,53,72,77,45,38,74,79,83,68,87,82,67,76,79,42,66,71,42,45,50,54,49,68,78,36,77,87,59,60,54,82,52,43,46,52,57,48,44,52,50,25,41,23,53,29,44,51,51,60,72,70,55,51,92,97,60,91,82,88,83,90,73,64,57,86,42,41,43,66,61,31,49,23,48,42,47,38,46,73,76,46,65,87,62,89,81,84,41,76,40,77,46,70,37,84,60,66,93,52,85,54,78,90,58,60,74,36,39,82,38,75,48,69,36,52,59,85,56,88,83,86,132

pLDDT: mean 92.79, std 7.6, range [64.31, 98.56]

Radius of gyration: 16.59 Å; Cα contacts (8 Å, |Δi|>4): 127; chains: 1; bounding box: 35×43×45 Å

Secondary structure (DSSP, 8-state):
-TTS-HHHHTTSPSSSPP--TTSHHHHHHHHHSTTSSTTHHHHHHHHHHHHHHHHHHHH--TTS-------GGGTGGG-THHHHHHHH-TTS----EEEEEES-TTS--GGGTTSSSEEEEEETTSPP--